Protein AF-A0A3B3D1X8-F1 (afdb_monomer)

InterPro domains:
  IPR000488 Death domain [PF00531] (11-91)
  IPR000488 Death domain [PS50017] (10-93)
  IPR000488 Death domain [SM00005] (1-93)
  IPR011029 Death-like domain superfamily [G3DSA:1.10.533.10] (8-107)
  IPR011029 Death-like domain superfamily [SSF47986] (11-119)
  IPR051165 Multifunctional Ankyrin Repeat Domain-Containing Protein [PTHR24123] (10-122)

Organism: Oryzias melastigma (NCBI:txid30732)

Structure (mmCIF, N/CA/C/O backbone):
data_AF-A0A3B3D1X8-F1
#
_entry.id   AF-A0A3B3D1X8-F1
#
loop_
_atom_site.group_PDB
_atom_site.id
_atom_site.type_symbol
_atom_site.label_atom_id
_atom_site.label_alt_id
_atom_site.label_comp_id
_atom_site.label_asym_id
_atom_site.label_entity_id
_atom_site.label_seq_id
_atom_site.pdbx_PDB_ins_code
_atom_site.Cartn_x
_atom_site.Cartn_y
_atom_site.Cartn_z
_atom_site.occupancy
_atom_site.B_iso_or_equiv
_atom_site.auth_seq_id
_atom_site.auth_comp_id
_atom_site.auth_asym_id
_atom_site.auth_atom_id
_atom_site.pdbx_PDB_model_num
ATOM 1 N N . VAL A 1 1 ? -2.109 31.438 8.569 1.00 47.44 1 VAL A N 1
ATOM 2 C CA . VAL A 1 1 ? -3.033 30.365 8.135 1.00 47.44 1 VAL A CA 1
ATOM 3 C C . VAL A 1 1 ? -2.601 29.071 8.801 1.00 47.44 1 VAL A C 1
ATOM 5 O O . VAL A 1 1 ? -1.456 28.690 8.591 1.00 47.44 1 VAL A O 1
ATOM 8 N N . PRO A 1 2 ? -3.420 28.449 9.666 1.00 55.16 2 PRO A N 1
ATOM 9 C CA . PRO A 1 2 ? -3.080 27.139 10.205 1.00 55.16 2 PRO A CA 1
ATOM 10 C C . PRO A 1 2 ? -3.019 26.149 9.038 1.00 55.16 2 PRO A C 1
ATOM 12 O O . PRO A 1 2 ? -3.963 26.051 8.255 1.00 55.16 2 PRO A O 1
ATOM 15 N N . PHE A 1 3 ? -1.884 25.469 8.885 1.00 60.34 3 PHE A N 1
ATOM 16 C CA . PHE A 1 3 ? -1.761 24.338 7.969 1.00 60.34 3 PHE A CA 1
ATOM 17 C C . PHE A 1 3 ? -2.864 23.326 8.328 1.00 60.34 3 PHE A C 1
ATOM 19 O O . PHE A 1 3 ? -3.071 23.095 9.526 1.00 60.34 3 PHE A O 1
ATOM 26 N N . PRO A 1 4 ? -3.624 22.758 7.374 1.00 72.56 4 PRO A N 1
ATOM 27 C CA . PRO A 1 4 ? -4.765 21.927 7.730 1.00 72.56 4 PRO A CA 1
ATOM 28 C C . PRO A 1 4 ? -4.268 20.665 8.442 1.00 72.56 4 PRO A C 1
ATOM 30 O O . PRO A 1 4 ? -3.742 19.754 7.809 1.00 72.56 4 PRO A O 1
ATOM 33 N N . LEU A 1 5 ? -4.451 20.589 9.764 1.00 68.94 5 LEU A N 1
ATOM 34 C CA . LEU A 1 5 ? -4.073 19.431 10.592 1.00 68.94 5 LEU A CA 1
ATOM 35 C C . LEU A 1 5 ? -4.658 18.108 10.061 1.00 68.94 5 LEU A C 1
ATOM 37 O O . LEU A 1 5 ? -4.130 17.033 10.331 1.00 68.94 5 LEU A O 1
ATOM 41 N N . ILE A 1 6 ? -5.743 18.192 9.287 1.00 69.31 6 ILE A N 1
ATOM 42 C CA . ILE A 1 6 ? -6.391 17.074 8.599 1.00 69.31 6 ILE A CA 1
ATOM 43 C C . ILE A 1 6 ? -5.465 16.449 7.543 1.00 69.31 6 ILE A C 1
ATOM 45 O O . ILE A 1 6 ? -5.359 15.225 7.497 1.00 69.31 6 ILE A O 1
ATOM 49 N N . LEU A 1 7 ? -4.758 17.263 6.751 1.00 71.25 7 LEU A N 1
ATOM 50 C CA . LEU A 1 7 ? -3.837 16.778 5.717 1.00 71.25 7 LEU A CA 1
ATOM 51 C C . LEU A 1 7 ? -2.620 16.093 6.343 1.00 71.25 7 LEU A C 1
ATOM 53 O O . LEU A 1 7 ? -2.275 14.985 5.947 1.00 71.25 7 LEU A O 1
ATOM 57 N N . LEU A 1 8 ? -2.054 16.679 7.403 1.00 73.62 8 LEU A N 1
ATOM 58 C CA . LEU A 1 8 ? -0.929 16.080 8.129 1.00 73.62 8 LEU A CA 1
ATOM 59 C C . LEU A 1 8 ? -1.298 14.707 8.720 1.00 73.62 8 LEU A C 1
ATOM 61 O O . LEU A 1 8 ? -0.535 13.750 8.611 1.00 73.62 8 LEU A O 1
ATOM 65 N N . LYS A 1 9 ? -2.497 14.580 9.305 1.00 79.56 9 LYS A N 1
ATOM 66 C CA . LYS A 1 9 ? -2.995 13.293 9.822 1.00 79.56 9 LYS A CA 1
ATOM 67 C C . LYS A 1 9 ? -3.196 12.263 8.709 1.00 79.56 9 LYS A C 1
ATOM 69 O O . LYS A 1 9 ? -3.005 11.071 8.937 1.00 79.56 9 LYS A O 1
ATOM 74 N N . GLN A 1 10 ? -3.599 12.694 7.519 1.00 82.00 10 GLN A N 1
ATOM 75 C CA . GLN A 1 10 ? -3.766 11.807 6.372 1.00 82.00 10 GLN A CA 1
ATOM 76 C C . GLN A 1 10 ? -2.418 11.317 5.831 1.00 82.00 10 GLN A C 1
ATOM 78 O O . GLN A 1 10 ? -2.258 10.115 5.622 1.00 82.00 10 GLN A O 1
ATOM 83 N N . GLU A 1 11 ? -1.444 12.214 5.678 1.00 83.56 11 GLU A N 1
ATOM 84 C CA . GLU A 1 11 ? -0.076 11.881 5.264 1.00 83.56 11 GLU A CA 1
ATOM 85 C C . GLU A 1 11 ? 0.576 10.885 6.232 1.00 83.56 11 GLU A C 1
ATOM 87 O O . GLU A 1 11 ? 1.136 9.878 5.801 1.00 83.56 11 GLU A O 1
ATOM 92 N N . GLN A 1 12 ? 0.416 11.094 7.544 1.00 87.56 12 GLN A N 1
ATOM 93 C CA . GLN A 1 12 ? 0.899 10.160 8.567 1.00 87.56 12 GLN A CA 1
ATOM 94 C C . GLN A 1 12 ? 0.292 8.759 8.415 1.00 87.56 12 GLN A C 1
ATOM 96 O O . GLN A 1 12 ? 1.008 7.761 8.484 1.00 87.56 12 GLN A O 1
ATOM 101 N N . ARG A 1 13 ? -1.022 8.663 8.176 1.00 88.94 13 ARG A N 1
ATOM 102 C CA . ARG A 1 13 ? -1.684 7.367 7.959 1.00 88.94 13 ARG A CA 1
ATOM 103 C C . ARG A 1 13 ? -1.163 6.674 6.704 1.00 88.94 13 ARG A C 1
ATOM 105 O O . ARG A 1 13 ? -0.945 5.468 6.733 1.00 88.94 13 ARG A O 1
ATOM 112 N N . PHE A 1 14 ? -0.957 7.412 5.616 1.00 92.25 14 PHE A N 1
ATOM 113 C CA . PHE A 1 14 ? -0.418 6.841 4.382 1.00 92.25 14 PHE A CA 1
ATOM 114 C C . PHE A 1 14 ? 1.007 6.334 4.557 1.00 92.25 14 PHE A C 1
ATOM 116 O O . PHE A 1 14 ? 1.301 5.241 4.083 1.00 92.25 14 PHE A O 1
ATOM 123 N N . ALA A 1 15 ? 1.846 7.058 5.298 1.00 92.56 15 ALA A N 1
ATOM 124 C CA . ALA A 1 15 ? 3.194 6.599 5.600 1.00 92.56 15 ALA A CA 1
ATOM 125 C C . ALA A 1 15 ? 3.181 5.259 6.353 1.00 92.56 15 ALA A C 1
ATOM 127 O O . ALA A 1 15 ? 3.816 4.304 5.915 1.00 92.56 15 ALA A O 1
ATOM 128 N N . ILE A 1 16 ? 2.362 5.143 7.407 1.00 93.88 16 ILE A N 1
ATOM 129 C CA . ILE A 1 16 ? 2.221 3.892 8.169 1.00 93.88 16 ILE A CA 1
ATOM 130 C C . ILE A 1 16 ? 1.752 2.745 7.264 1.00 93.88 16 ILE A C 1
ATOM 132 O O . ILE A 1 16 ? 2.298 1.645 7.344 1.00 93.88 16 ILE A O 1
ATOM 136 N N . ILE A 1 17 ? 0.758 2.982 6.399 1.00 95.25 17 ILE A N 1
ATOM 137 C CA . ILE A 1 17 ? 0.276 1.957 5.461 1.00 95.25 17 ILE A CA 1
ATOM 138 C C . ILE A 1 17 ? 1.411 1.528 4.534 1.00 95.25 17 ILE A C 1
ATOM 140 O O . ILE A 1 17 ? 1.653 0.331 4.414 1.00 95.25 17 ILE A O 1
ATOM 144 N N . ALA A 1 18 ? 2.118 2.469 3.905 1.00 96.06 18 ALA A N 1
ATOM 145 C CA . ALA A 1 18 ? 3.191 2.158 2.967 1.00 96.06 18 ALA A CA 1
ATOM 146 C C . ALA A 1 18 ? 4.327 1.349 3.609 1.00 96.06 18 ALA A C 1
ATOM 148 O O . ALA A 1 18 ? 4.813 0.397 2.998 1.00 96.06 18 ALA A O 1
ATOM 149 N N . ASP A 1 19 ? 4.684 1.663 4.854 1.00 96.75 19 ASP A N 1
ATOM 150 C CA . ASP A 1 19 ? 5.726 0.958 5.605 1.00 96.75 19 ASP A CA 1
ATOM 151 C C . ASP A 1 19 ? 5.369 -0.513 5.879 1.00 96.75 19 ASP A C 1
ATOM 153 O O . ASP A 1 19 ? 6.253 -1.362 5.977 1.00 96.75 19 ASP A O 1
ATOM 157 N N . HIS A 1 20 ? 4.073 -0.834 5.962 1.00 97.31 20 HIS A N 1
ATOM 158 C CA . HIS A 1 20 ? 3.586 -2.182 6.272 1.00 97.31 20 HIS A CA 1
ATOM 159 C C . HIS A 1 20 ? 3.021 -2.919 5.051 1.00 97.31 20 HIS A C 1
ATOM 161 O O . HIS A 1 20 ? 2.747 -4.119 5.123 1.00 97.31 20 HIS A O 1
ATOM 167 N N . LEU A 1 21 ? 2.830 -2.242 3.916 1.00 97.56 21 LEU A N 1
ATOM 168 C CA . LEU A 1 21 ? 2.136 -2.811 2.763 1.00 97.56 21 LEU A CA 1
ATOM 169 C C . LEU A 1 21 ? 2.953 -3.908 2.071 1.00 97.56 21 LEU A C 1
ATOM 171 O O . LEU A 1 21 ? 2.402 -4.967 1.763 1.00 97.56 21 LEU A O 1
ATOM 175 N N . GLY A 1 22 ? 4.261 -3.708 1.886 1.00 96.44 22 GLY A N 1
ATOM 176 C CA . GLY A 1 22 ? 5.153 -4.721 1.313 1.00 96.44 22 GLY A CA 1
ATOM 177 C C . GLY A 1 22 ? 4.632 -5.272 -0.020 1.00 96.44 22 GLY A C 1
ATOM 178 O O . GLY A 1 22 ? 4.078 -4.533 -0.827 1.00 96.44 22 GLY A O 1
ATOM 179 N N . PHE A 1 23 ? 4.755 -6.582 -0.257 1.00 96.62 23 PHE A N 1
ATOM 180 C CA . PHE A 1 23 ? 4.344 -7.225 -1.520 1.00 96.62 23 PHE A CA 1
ATOM 181 C C . PHE A 1 23 ? 2.868 -7.010 -1.909 1.00 96.62 23 PHE A C 1
ATOM 183 O O . PHE A 1 23 ? 2.532 -7.091 -3.093 1.00 96.62 23 PHE A O 1
ATOM 190 N N . SER A 1 24 ? 1.995 -6.684 -0.948 1.00 98.31 24 SER A N 1
ATOM 191 C CA . SER A 1 24 ? 0.575 -6.408 -1.199 1.00 98.31 24 SER A CA 1
ATOM 192 C C . SER A 1 24 ? 0.330 -5.120 -1.993 1.00 98.31 24 SER A C 1
ATOM 194 O O . SER A 1 24 ? -0.797 -4.885 -2.425 1.00 98.31 24 SER A O 1
ATOM 196 N N . TRP A 1 25 ? 1.348 -4.280 -2.226 1.00 98.56 25 TRP A N 1
ATOM 197 C CA . TRP A 1 25 ? 1.170 -2.9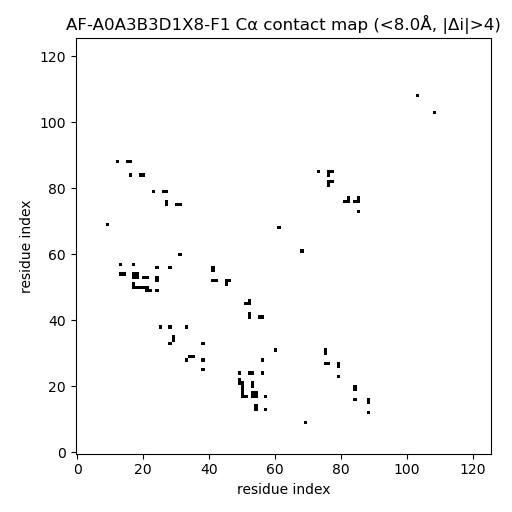97 -2.912 1.00 98.56 25 TRP A CA 1
ATOM 198 C C . TRP A 1 25 ? 0.613 -3.141 -4.332 1.00 98.56 25 TRP A C 1
ATOM 200 O O . TRP A 1 25 ? -0.214 -2.335 -4.748 1.00 98.56 25 TRP A O 1
ATOM 210 N N . THR A 1 26 ? 1.002 -4.187 -5.068 1.00 98.50 26 THR A N 1
ATOM 211 C CA . THR A 1 26 ? 0.489 -4.409 -6.433 1.00 98.50 26 THR A CA 1
ATOM 212 C C . THR A 1 26 ? -0.978 -4.824 -6.439 1.00 98.50 26 THR A C 1
ATOM 214 O O . THR A 1 26 ? -1.733 -4.422 -7.321 1.00 98.50 26 THR A O 1
ATOM 217 N N . GLU A 1 27 ? -1.399 -5.612 -5.450 1.00 98.50 27 GLU A N 1
ATOM 218 C CA . GLU A 1 27 ? -2.791 -6.028 -5.292 1.00 98.50 27 GLU A CA 1
ATOM 219 C C . GLU A 1 27 ? -3.666 -4.836 -4.898 1.00 98.50 27 GLU A C 1
ATOM 221 O O . GLU A 1 27 ? -4.707 -4.605 -5.514 1.00 98.50 27 GLU A O 1
ATOM 226 N N . LEU A 1 28 ? -3.181 -4.011 -3.962 1.00 98.19 28 LEU A N 1
ATOM 227 C CA . LEU A 1 28 ? -3.839 -2.761 -3.604 1.00 98.19 28 LEU A CA 1
ATOM 228 C C . LEU A 1 28 ? -3.954 -1.825 -4.814 1.00 98.19 28 LEU A C 1
ATOM 230 O O . LEU A 1 28 ? -5.026 -1.286 -5.064 1.00 98.19 28 LEU A O 1
ATOM 234 N N . ALA A 1 29 ? -2.885 -1.660 -5.598 1.00 98.06 29 ALA A N 1
ATOM 235 C CA . ALA A 1 29 ? -2.884 -0.799 -6.780 1.00 98.06 29 ALA A CA 1
ATOM 236 C C . ALA A 1 29 ? -3.970 -1.195 -7.792 1.00 98.06 29 ALA A C 1
ATOM 238 O O . ALA A 1 29 ? -4.696 -0.330 -8.286 1.00 98.06 29 ALA A O 1
ATOM 239 N N . ARG A 1 30 ? -4.127 -2.498 -8.058 1.00 98.25 30 ARG A N 1
ATOM 240 C CA . ARG A 1 30 ? -5.191 -3.012 -8.936 1.00 98.25 30 ARG A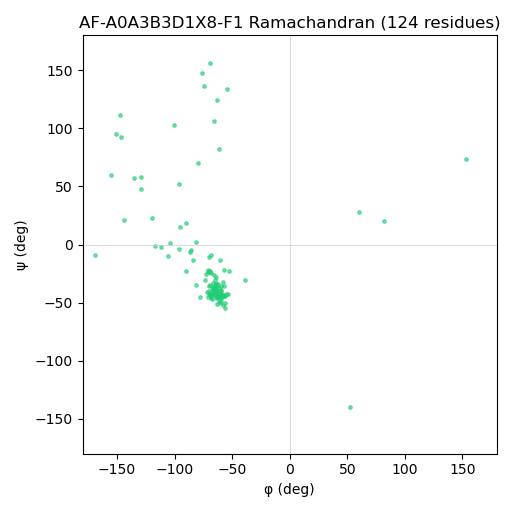 CA 1
ATOM 241 C C . ARG A 1 30 ? -6.575 -2.704 -8.386 1.00 98.25 30 ARG A C 1
ATOM 243 O O . ARG A 1 30 ? -7.434 -2.238 -9.129 1.00 98.25 30 ARG A O 1
ATOM 250 N N . ASP A 1 31 ? -6.792 -2.920 -7.090 1.00 96.75 31 ASP A N 1
ATOM 251 C CA . ASP A 1 31 ? -8.093 -2.654 -6.472 1.00 96.75 31 ASP A CA 1
ATOM 252 C C . ASP A 1 31 ? -8.410 -1.146 -6.379 1.00 96.75 31 ASP A C 1
ATOM 254 O O . ASP A 1 31 ? -9.580 -0.754 -6.373 1.00 96.75 31 ASP A O 1
ATOM 258 N N . LEU A 1 32 ? -7.381 -0.291 -6.385 1.00 95.12 32 LEU A N 1
ATOM 259 C CA . LEU A 1 32 ? -7.473 1.166 -6.542 1.00 95.12 32 LEU A CA 1
ATOM 260 C C . LEU A 1 32 ? -7.603 1.624 -8.011 1.00 95.12 32 LEU A C 1
ATOM 262 O O . LEU A 1 32 ? -7.655 2.824 -8.273 1.00 95.12 32 LEU A O 1
ATOM 266 N N . GLY A 1 33 ? -7.663 0.700 -8.976 1.00 95.56 33 GLY A N 1
ATOM 267 C CA . GLY A 1 33 ? -7.896 1.007 -10.390 1.00 95.56 33 GLY A CA 1
ATOM 268 C C . GLY A 1 33 ? -6.657 1.453 -11.172 1.00 95.56 33 GLY A C 1
ATOM 269 O O . GLY A 1 33 ? -6.788 2.080 -12.222 1.00 95.56 33 GLY A O 1
ATOM 270 N N . PHE A 1 34 ? -5.445 1.161 -10.694 1.00 97.31 34 PHE A N 1
ATOM 271 C CA . PHE A 1 34 ? -4.232 1.378 -11.483 1.00 97.31 34 PHE A CA 1
ATOM 272 C C . PHE A 1 34 ? -4.101 0.307 -12.574 1.00 97.31 34 PHE A C 1
ATOM 274 O O . PHE A 1 34 ? -4.294 -0.882 -12.325 1.00 97.31 34 PHE A O 1
ATOM 281 N N . SER A 1 35 ? -3.733 0.732 -13.785 1.00 98.25 35 SER A N 1
ATOM 282 C CA . SER A 1 35 ? -3.361 -0.170 -14.880 1.00 98.25 35 SER A CA 1
ATOM 283 C C . SER A 1 35 ? -2.023 -0.869 -14.606 1.00 98.25 35 SER A C 1
ATOM 285 O O . SER A 1 35 ? -1.171 -0.336 -13.892 1.00 98.25 35 SER A O 1
ATOM 287 N N . GLU A 1 36 ? -1.794 -2.027 -15.235 1.00 98.50 36 GLU A N 1
ATOM 288 C CA . GLU A 1 36 ? -0.505 -2.738 -15.152 1.00 98.50 36 GLU A CA 1
ATOM 289 C C . GLU A 1 36 ? 0.669 -1.880 -15.641 1.00 98.50 36 GLU A C 1
ATOM 291 O O . GLU A 1 36 ? 1.767 -1.977 -15.104 1.00 98.50 36 GLU A O 1
ATOM 296 N N . GLU A 1 37 ? 0.443 -0.997 -16.617 1.00 98.56 37 GLU A N 1
ATOM 297 C CA . GLU A 1 37 ? 1.454 -0.040 -17.077 1.00 98.56 37 GLU A CA 1
ATOM 298 C C . GLU A 1 37 ? 1.891 0.906 -15.950 1.00 98.56 37 GLU A C 1
ATOM 300 O O . GLU A 1 37 ? 3.084 1.019 -15.675 1.00 98.56 37 GLU A O 1
ATOM 305 N N . ASN A 1 38 ? 0.938 1.503 -15.226 1.00 98.31 38 ASN A N 1
ATOM 306 C CA . ASN A 1 38 ? 1.246 2.376 -14.092 1.00 98.31 38 ASN A CA 1
ATOM 307 C C . ASN A 1 38 ? 1.924 1.610 -12.945 1.00 98.31 38 ASN A C 1
ATOM 309 O O . ASN A 1 38 ? 2.842 2.126 -12.309 1.00 98.31 38 ASN A O 1
ATOM 313 N N . ILE A 1 39 ? 1.499 0.369 -12.687 1.00 98.62 39 ILE A N 1
ATOM 314 C CA . ILE A 1 39 ? 2.135 -0.507 -11.691 1.00 98.62 39 ILE A CA 1
ATOM 315 C C . ILE A 1 39 ? 3.589 -0.789 -12.093 1.00 98.62 39 ILE A C 1
ATOM 317 O O . ILE A 1 39 ? 4.493 -0.695 -11.263 1.00 98.62 39 ILE A O 1
ATOM 321 N N . ASN A 1 40 ? 3.841 -1.096 -13.364 1.00 98.56 40 ASN A N 1
ATOM 322 C CA . ASN A 1 40 ? 5.189 -1.349 -13.863 1.00 98.56 40 ASN A CA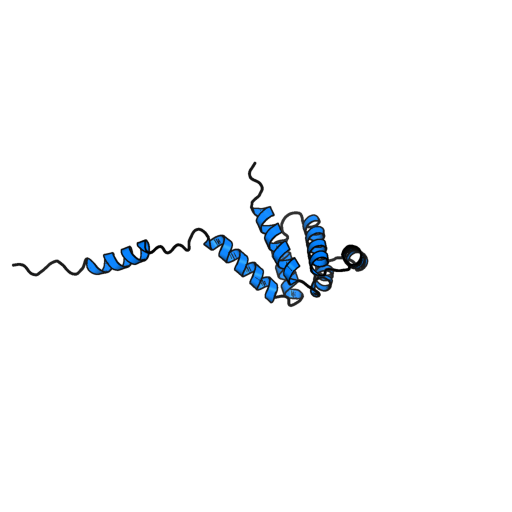 1
ATOM 323 C C . ASN A 1 40 ? 6.064 -0.092 -13.820 1.00 98.56 40 ASN A C 1
ATOM 325 O O . ASN A 1 40 ? 7.227 -0.197 -13.444 1.00 98.56 40 ASN A O 1
ATOM 329 N N . MET A 1 41 ? 5.516 1.088 -14.123 1.00 98.62 41 MET A N 1
ATOM 330 C CA . MET A 1 41 ? 6.230 2.357 -13.952 1.00 98.62 41 MET A CA 1
ATOM 331 C C . MET A 1 41 ? 6.679 2.560 -12.503 1.00 98.62 41 MET A C 1
ATOM 333 O O . MET A 1 41 ? 7.868 2.733 -12.262 1.00 98.62 41 MET A O 1
ATOM 337 N N . ILE A 1 42 ? 5.769 2.434 -11.527 1.00 98.56 42 ILE A N 1
ATOM 338 C CA . ILE A 1 42 ? 6.108 2.574 -10.099 1.00 98.56 42 ILE A CA 1
ATOM 339 C C . ILE A 1 42 ? 7.229 1.607 -9.696 1.00 98.56 42 ILE A C 1
ATOM 341 O O . ILE A 1 42 ? 8.148 1.989 -8.969 1.00 98.56 42 ILE A O 1
ATOM 345 N N . ARG A 1 43 ? 7.167 0.360 -10.177 1.00 98.56 43 ARG A N 1
ATOM 346 C CA . ARG A 1 43 ? 8.191 -0.657 -9.913 1.00 98.56 43 ARG A CA 1
ATOM 347 C C . ARG A 1 43 ? 9.545 -0.278 -10.505 1.00 98.56 43 ARG A C 1
ATOM 349 O O . ARG A 1 43 ? 10.554 -0.419 -9.824 1.00 98.56 43 ARG A O 1
ATOM 356 N N . ASN A 1 44 ? 9.559 0.178 -11.753 1.00 98.38 44 ASN A N 1
ATOM 357 C CA . ASN A 1 44 ? 10.783 0.532 -12.465 1.00 98.38 44 ASN A CA 1
ATOM 358 C C . ASN A 1 44 ? 11.437 1.793 -11.890 1.00 98.38 44 ASN A C 1
ATOM 360 O O . ASN A 1 44 ? 12.661 1.858 -11.832 1.00 98.38 44 ASN A O 1
ATOM 364 N N . ASP A 1 45 ? 10.632 2.748 -11.423 1.00 98.38 45 ASP A N 1
ATOM 365 C CA . ASP A 1 45 ? 11.111 3.978 -10.788 1.00 98.38 45 ASP A CA 1
ATOM 366 C C . ASP A 1 4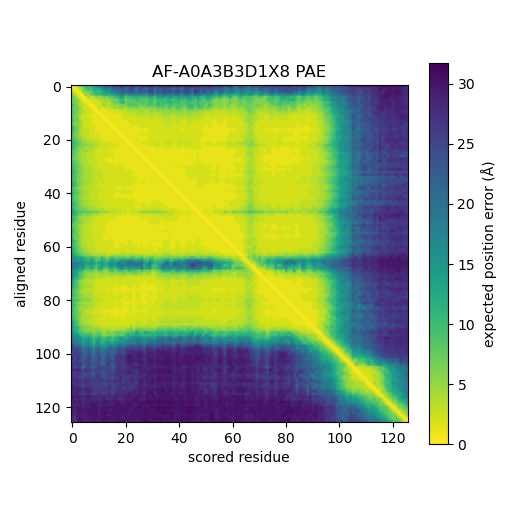5 ? 11.674 3.722 -9.380 1.00 98.38 45 ASP A C 1
ATOM 368 O O . ASP A 1 45 ? 12.536 4.460 -8.909 1.00 98.38 45 ASP A O 1
ATOM 372 N N . ASN A 1 46 ? 11.219 2.656 -8.709 1.00 97.94 46 ASN A N 1
ATOM 373 C CA . ASN A 1 46 ? 11.599 2.320 -7.333 1.00 97.94 46 ASN A CA 1
ATOM 374 C C . ASN A 1 46 ? 12.053 0.849 -7.216 1.00 97.94 46 ASN A C 1
ATOM 376 O O . ASN A 1 46 ? 11.465 0.076 -6.457 1.00 97.94 46 ASN A O 1
ATOM 380 N N . PRO A 1 47 ? 13.085 0.402 -7.954 1.00 97.50 47 PRO A N 1
ATOM 381 C CA . PRO A 1 47 ? 13.340 -1.026 -8.176 1.00 97.50 47 PRO A CA 1
ATOM 382 C C . PRO A 1 47 ? 13.813 -1.786 -6.929 1.00 97.50 47 PRO A C 1
ATOM 384 O O . PRO A 1 47 ? 13.635 -2.999 -6.846 1.00 97.50 47 PRO A O 1
ATOM 387 N N . ASN A 1 48 ? 14.391 -1.087 -5.949 1.00 96.88 48 ASN A N 1
ATOM 388 C CA . ASN A 1 48 ? 15.087 -1.702 -4.814 1.00 96.88 48 ASN A CA 1
ATOM 389 C C . ASN A 1 48 ? 14.295 -1.672 -3.498 1.00 96.88 48 ASN A C 1
ATOM 391 O O . ASN A 1 48 ? 14.808 -2.121 -2.476 1.00 96.88 48 ASN A O 1
ATOM 395 N N . SER A 1 49 ? 13.073 -1.130 -3.494 1.00 97.88 49 SER A N 1
ATOM 396 C CA . SER A 1 49 ? 12.336 -0.873 -2.254 1.00 97.88 49 SER A CA 1
ATOM 397 C C . SER A 1 49 ? 10.830 -1.028 -2.447 1.00 97.88 49 SER A C 1
ATOM 399 O O . SER A 1 49 ? 10.175 -0.227 -3.110 1.00 97.88 49 SER A O 1
ATOM 401 N N . LEU A 1 50 ? 10.260 -2.066 -1.828 1.00 98.12 50 LEU A N 1
ATOM 402 C CA . LEU A 1 50 ? 8.805 -2.253 -1.767 1.00 98.12 50 LEU A CA 1
ATOM 403 C C . LEU A 1 50 ? 8.128 -1.139 -0.967 1.00 98.12 50 LEU A C 1
ATOM 405 O O . LEU A 1 50 ? 6.983 -0.789 -1.247 1.00 98.12 50 LEU A O 1
ATOM 409 N N . GLN A 1 51 ? 8.837 -0.592 0.020 1.00 97.88 51 GLN A N 1
ATOM 410 C CA . GLN A 1 51 ? 8.377 0.550 0.792 1.00 97.88 51 GLN A CA 1
ATOM 411 C C . GLN A 1 51 ? 8.232 1.760 -0.134 1.00 97.88 51 GLN A C 1
ATOM 413 O O . GLN A 1 51 ? 7.139 2.310 -0.230 1.00 97.88 51 GLN A O 1
ATOM 418 N N . ASP A 1 52 ? 9.260 2.097 -0.917 1.00 98.12 52 ASP A N 1
ATOM 419 C CA . ASP A 1 52 ? 9.201 3.239 -1.840 1.00 98.12 52 ASP A CA 1
ATOM 420 C C . ASP A 1 52 ? 8.148 3.033 -2.938 1.00 98.12 52 ASP A C 1
ATOM 422 O O . ASP A 1 52 ? 7.416 3.963 -3.269 1.00 98.12 52 ASP A O 1
ATOM 426 N N . GLN A 1 53 ? 7.978 1.801 -3.437 1.00 98.75 53 GLN A N 1
ATOM 427 C CA . GLN A 1 53 ? 6.876 1.453 -4.348 1.00 98.75 53 GLN A CA 1
ATOM 428 C C . GLN A 1 53 ? 5.502 1.702 -3.703 1.00 98.75 53 GLN A C 1
ATOM 430 O O . GLN A 1 53 ? 4.605 2.264 -4.336 1.00 98.75 53 GLN A O 1
ATOM 435 N N . SER A 1 54 ? 5.338 1.326 -2.433 1.00 98.44 54 SER A N 1
ATOM 436 C CA . SER A 1 54 ? 4.097 1.530 -1.676 1.00 98.44 54 SER A CA 1
ATOM 437 C C . SER A 1 54 ? 3.828 3.015 -1.413 1.00 98.44 54 SER A C 1
ATOM 439 O O . SER A 1 54 ? 2.702 3.479 -1.599 1.00 98.44 54 SER A O 1
ATOM 441 N N . HIS A 1 55 ? 4.857 3.787 -1.052 1.00 97.50 55 HIS A N 1
ATOM 442 C CA . HIS A 1 55 ? 4.768 5.241 -0.876 1.00 97.50 55 HIS A CA 1
ATOM 443 C C . HIS A 1 55 ? 4.423 5.941 -2.192 1.00 97.50 55 HIS A C 1
ATOM 445 O O . HIS A 1 55 ? 3.529 6.786 -2.230 1.00 97.50 55 HIS A O 1
ATOM 451 N N . ALA A 1 56 ? 5.075 5.566 -3.295 1.00 97.75 56 ALA A N 1
ATOM 452 C CA . ALA A 1 56 ? 4.791 6.108 -4.619 1.00 97.75 56 ALA A CA 1
ATOM 453 C C . ALA A 1 56 ? 3.343 5.830 -5.049 1.00 97.75 56 ALA A C 1
ATOM 455 O O . ALA A 1 56 ? 2.664 6.746 -5.519 1.00 97.75 56 ALA A O 1
ATOM 456 N N . LEU A 1 57 ? 2.844 4.608 -4.828 1.00 97.75 57 LEU A N 1
ATOM 457 C CA . LEU A 1 57 ? 1.446 4.253 -5.073 1.00 97.75 57 LEU A CA 1
ATOM 458 C C . LEU A 1 57 ? 0.489 5.162 -4.294 1.00 97.75 57 LEU A C 1
ATOM 460 O O . LEU A 1 57 ? -0.399 5.772 -4.893 1.00 97.75 57 LEU A O 1
ATOM 464 N N . LEU A 1 58 ? 0.663 5.263 -2.972 1.00 95.25 58 LEU A N 1
ATOM 465 C CA . LEU A 1 58 ? -0.247 6.035 -2.125 1.00 95.25 58 LEU A CA 1
ATOM 466 C C . LEU A 1 58 ? -0.184 7.531 -2.435 1.00 95.25 58 LEU A C 1
ATOM 468 O O . LEU A 1 58 ? -1.228 8.173 -2.471 1.00 95.25 58 LEU A O 1
ATOM 472 N N . ASN A 1 59 ? 0.992 8.075 -2.753 1.00 93.00 59 ASN A N 1
ATOM 473 C CA . ASN A 1 59 ? 1.141 9.466 -3.181 1.00 93.00 59 ASN A CA 1
ATOM 474 C C . ASN A 1 59 ? 0.443 9.744 -4.516 1.00 93.00 59 ASN A C 1
ATOM 476 O O . ASN A 1 59 ? -0.213 10.774 -4.673 1.00 93.00 59 ASN A O 1
ATOM 480 N N . GLN A 1 60 ? 0.577 8.845 -5.495 1.00 94.06 60 GLN A N 1
ATOM 481 C CA . GLN A 1 60 ? -0.122 8.988 -6.773 1.00 94.06 60 GLN A CA 1
ATOM 482 C C . GLN A 1 60 ? -1.634 8.869 -6.598 1.00 94.06 60 GLN A C 1
ATOM 484 O O . GLN A 1 60 ? -2.380 9.617 -7.223 1.00 94.06 60 GLN A O 1
ATOM 489 N N . TRP A 1 61 ? -2.087 7.956 -5.743 1.00 93.38 61 TRP A N 1
ATOM 490 C CA . TRP A 1 61 ? 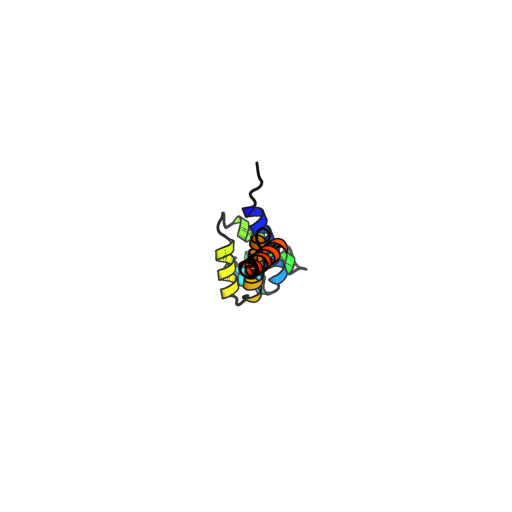-3.503 7.782 -5.461 1.00 93.38 61 TRP A CA 1
ATOM 491 C C . TRP A 1 61 ? -4.096 8.969 -4.685 1.00 93.38 61 TRP A C 1
ATOM 493 O O . TRP A 1 61 ? -5.146 9.478 -5.064 1.00 93.38 61 TRP A O 1
ATOM 503 N N . ALA A 1 62 ? -3.385 9.493 -3.684 1.00 88.56 62 ALA A N 1
ATOM 504 C CA . ALA A 1 62 ? -3.781 10.675 -2.916 1.00 88.56 62 ALA A CA 1
ATOM 505 C C . ALA A 1 62 ? -4.003 11.912 -3.793 1.00 88.56 62 ALA A C 1
ATOM 507 O O . ALA A 1 62 ? -4.899 12.702 -3.534 1.00 88.56 62 ALA A O 1
ATOM 508 N N . LYS A 1 63 ? -3.198 12.071 -4.851 1.00 88.06 63 LYS A N 1
ATOM 509 C CA . LYS A 1 63 ? -3.354 13.161 -5.825 1.00 88.06 63 LYS A CA 1
ATOM 510 C C . LYS A 1 63 ? -4.584 13.001 -6.722 1.00 88.06 63 LYS A C 1
ATOM 512 O O . LYS A 1 63 ? -5.032 13.995 -7.279 1.00 88.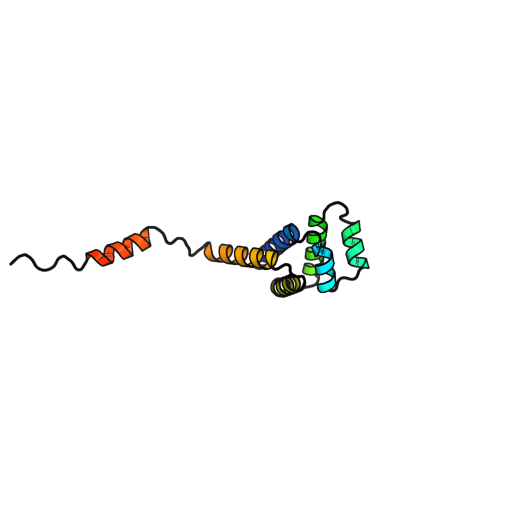06 63 LYS A O 1
ATOM 517 N N . ARG A 1 64 ? -5.092 11.774 -6.904 1.00 87.94 64 ARG A N 1
ATOM 518 C CA . ARG A 1 64 ? -6.308 11.492 -7.691 1.00 87.94 64 ARG A CA 1
ATOM 519 C C . ARG A 1 64 ? -7.581 11.738 -6.879 1.00 87.94 64 ARG A C 1
ATOM 521 O O . ARG A 1 64 ? -8.575 12.173 -7.444 1.00 87.94 64 ARG A O 1
ATOM 528 N N . GLU A 1 65 ? -7.549 11.461 -5.577 1.00 80.31 65 GLU A N 1
ATOM 529 C CA . GLU A 1 65 ? -8.711 11.558 -4.688 1.00 80.31 65 GLU A CA 1
ATOM 530 C C . GLU A 1 65 ? -8.681 12.865 -3.881 1.00 80.31 65 GLU A C 1
ATOM 532 O O . GLU A 1 65 ? -7.962 12.985 -2.891 1.00 80.31 65 GLU A O 1
ATOM 537 N N . GLU A 1 66 ? -9.484 13.854 -4.274 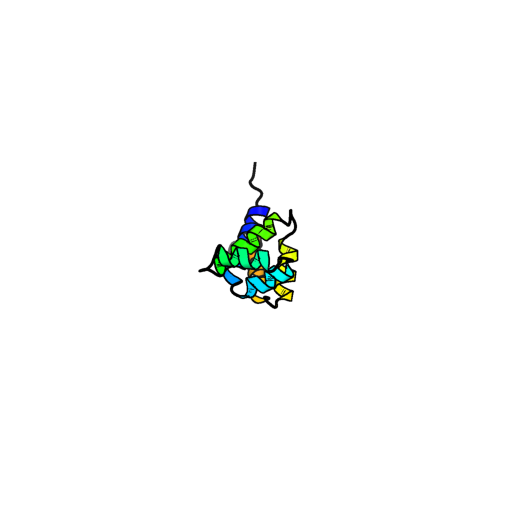1.00 61.31 66 GLU A N 1
ATOM 538 C CA . GLU A 1 66 ? -9.340 15.239 -3.801 1.00 61.31 66 GLU A CA 1
ATOM 539 C C . GLU A 1 66 ? -9.703 15.499 -2.323 1.00 61.31 66 GLU A C 1
ATOM 541 O O . GLU A 1 66 ? -9.381 16.587 -1.844 1.00 61.31 66 GLU A O 1
ATOM 546 N N . GLN A 1 67 ? -10.332 14.570 -1.571 1.00 59.66 67 GLN A N 1
ATOM 547 C CA . GLN A 1 67 ? -10.632 14.820 -0.137 1.00 59.66 67 GLN A CA 1
ATOM 548 C C . GLN A 1 67 ? -11.128 13.655 0.755 1.00 59.66 67 GLN A C 1
ATOM 550 O O . GLN A 1 67 ? -11.182 13.828 1.973 1.00 59.66 67 GLN A O 1
ATOM 555 N N . HIS A 1 68 ? -11.459 12.463 0.236 1.00 60.53 68 HIS A N 1
ATOM 556 C CA . HIS A 1 68 ? -12.073 11.384 1.049 1.00 60.53 68 HIS A CA 1
ATOM 557 C C . HIS A 1 68 ? -11.383 10.022 0.920 1.00 60.53 68 HIS A C 1
ATOM 559 O O . HIS A 1 68 ? -12.008 8.977 0.754 1.00 60.53 68 HIS A O 1
ATOM 565 N N . ALA A 1 69 ? -10.062 10.028 1.037 1.00 69.75 69 ALA A N 1
ATOM 566 C CA . ALA A 1 69 ? -9.255 8.862 0.724 1.00 69.75 69 ALA A CA 1
ATOM 567 C C . ALA A 1 69 ? -9.271 7.792 1.845 1.00 69.75 69 ALA A C 1
ATOM 569 O O . ALA A 1 69 ? -9.464 6.610 1.582 1.00 69.75 69 ALA A O 1
ATOM 570 N N . THR A 1 70 ? -9.123 8.148 3.128 1.00 73.94 70 THR A N 1
ATOM 571 C CA . THR A 1 70 ? -8.813 7.131 4.160 1.00 73.94 70 THR A CA 1
ATOM 572 C C . THR A 1 70 ? -9.873 6.029 4.316 1.00 73.94 70 THR A C 1
ATOM 574 O O . THR A 1 70 ? -9.501 4.864 4.415 1.00 73.94 70 THR A O 1
ATOM 577 N N . GLY A 1 71 ? -11.171 6.358 4.306 1.00 81.25 71 GLY A N 1
ATOM 578 C CA . GLY A 1 71 ? -12.233 5.348 4.442 1.00 81.25 71 GLY A CA 1
ATOM 579 C C . GLY A 1 71 ? -12.255 4.363 3.271 1.00 81.25 71 GLY A C 1
ATOM 580 O O . GLY A 1 71 ? -12.334 3.152 3.469 1.00 81.25 71 GLY A O 1
ATOM 581 N N . THR A 1 72 ? -12.082 4.876 2.051 1.00 87.62 72 THR A N 1
ATOM 582 C CA . THR A 1 72 ? -11.927 4.050 0.851 1.00 87.62 72 THR A CA 1
ATOM 583 C C . THR A 1 72 ? -10.704 3.148 0.974 1.00 87.62 72 THR A C 1
ATOM 585 O O . THR A 1 72 ? -10.814 1.953 0.730 1.00 87.62 72 THR A O 1
ATOM 588 N N . LEU A 1 73 ? -9.561 3.675 1.420 1.00 90.69 73 LEU A N 1
ATOM 589 C CA . LEU A 1 73 ? -8.327 2.895 1.537 1.00 90.69 73 LEU A CA 1
ATOM 590 C C . LEU A 1 73 ? -8.448 1.732 2.531 1.00 90.69 73 LEU A C 1
ATOM 592 O O . LEU A 1 73 ? -8.001 0.632 2.222 1.00 90.69 73 LEU A O 1
ATOM 596 N N . LEU A 1 74 ? -9.081 1.945 3.690 1.00 92.62 74 LEU A N 1
ATOM 597 C CA . LEU A 1 74 ? -9.291 0.878 4.676 1.00 92.62 74 LEU A CA 1
ATOM 598 C C . LEU A 1 74 ? -10.179 -0.240 4.116 1.00 92.62 74 LEU A C 1
ATOM 600 O O . LEU A 1 74 ? -9.815 -1.408 4.215 1.00 92.62 74 LEU A O 1
ATOM 604 N N . ASN A 1 75 ? -11.272 0.107 3.427 1.00 93.88 75 ASN A N 1
ATOM 605 C CA . ASN A 1 75 ? -12.135 -0.885 2.774 1.00 93.88 75 ASN A CA 1
ATOM 606 C C . ASN A 1 75 ? -11.372 -1.715 1.727 1.00 93.88 75 ASN A C 1
ATOM 608 O O . ASN A 1 75 ? -11.564 -2.927 1.618 1.00 93.88 75 ASN A O 1
ATOM 612 N N . LYS A 1 76 ? -10.492 -1.063 0.959 1.00 95.69 76 LYS A N 1
ATOM 613 C CA . LYS A 1 76 ? -9.643 -1.707 -0.053 1.00 95.69 76 LYS A CA 1
ATOM 614 C C . LYS A 1 76 ? -8.622 -2.649 0.593 1.00 95.69 76 LYS A C 1
ATOM 616 O O . LYS A 1 76 ? -8.469 -3.779 0.141 1.00 95.69 76 LYS A O 1
ATOM 621 N N . LEU A 1 77 ? -7.998 -2.237 1.701 1.00 97.06 77 LEU A N 1
ATOM 622 C CA . LEU A 1 77 ? -7.089 -3.078 2.490 1.00 97.06 77 LEU A CA 1
ATOM 623 C C . LEU A 1 77 ? -7.787 -4.319 3.062 1.00 97.06 77 LEU A C 1
ATOM 625 O O . LEU A 1 77 ? -7.247 -5.419 2.957 1.00 97.06 77 LEU A O 1
ATOM 629 N N . THR A 1 78 ? -9.000 -4.178 3.606 1.00 96.88 78 THR A N 1
ATOM 630 C CA . THR A 1 78 ? -9.798 -5.324 4.069 1.00 96.88 78 THR A CA 1
ATOM 631 C C . THR A 1 78 ? -10.081 -6.300 2.928 1.00 96.88 78 THR A C 1
ATOM 633 O O . THR A 1 78 ? -9.942 -7.507 3.111 1.00 96.88 78 THR A O 1
ATOM 636 N N . LYS A 1 79 ? -10.423 -5.797 1.734 1.00 97.50 79 LYS A N 1
ATOM 637 C CA . LYS A 1 79 ? -10.719 -6.636 0.563 1.00 97.50 79 LYS A CA 1
ATOM 638 C C . LYS A 1 79 ? -9.521 -7.477 0.108 1.00 97.50 79 LYS A C 1
ATOM 640 O O . LYS A 1 79 ? -9.719 -8.611 -0.318 1.00 97.50 79 LYS A O 1
ATOM 645 N N . ILE A 1 80 ? -8.301 -6.956 0.238 1.00 97.75 80 ILE A N 1
ATOM 646 C CA . ILE A 1 80 ? -7.058 -7.694 -0.052 1.00 97.75 80 ILE A CA 1
ATOM 647 C C . ILE A 1 80 ? -6.507 -8.441 1.179 1.00 97.75 80 ILE A C 1
ATOM 649 O O . ILE A 1 80 ? -5.333 -8.795 1.234 1.00 97.75 80 ILE A O 1
ATOM 653 N N . ASN A 1 81 ? -7.348 -8.671 2.195 1.00 97.38 81 ASN A N 1
ATOM 654 C CA . ASN A 1 81 ? -7.025 -9.396 3.427 1.00 97.38 81 ASN A CA 1
ATOM 655 C C . ASN A 1 81 ? -5.881 -8.789 4.266 1.00 97.38 81 ASN A C 1
ATOM 657 O O . ASN A 1 81 ? -5.217 -9.501 5.017 1.00 97.38 81 ASN A O 1
ATOM 661 N N . ARG A 1 82 ? -5.665 -7.469 4.198 1.00 97.88 82 ARG A N 1
ATOM 662 C CA . ARG A 1 82 ? -4.674 -6.739 5.013 1.00 97.88 82 ARG A CA 1
ATOM 663 C C . ARG A 1 82 ? -5.282 -6.109 6.262 1.00 97.88 82 ARG A C 1
ATOM 665 O O . ARG A 1 82 ? -5.124 -4.918 6.532 1.00 97.88 82 ARG A O 1
ATOM 672 N N . MET A 1 83 ? -5.996 -6.931 7.033 1.00 97.06 83 MET A N 1
ATOM 673 C CA . MET A 1 83 ? -6.644 -6.508 8.281 1.00 97.06 83 MET A CA 1
ATOM 674 C C . MET A 1 83 ? -5.630 -6.109 9.367 1.00 97.06 83 MET A C 1
ATOM 676 O O . MET A 1 83 ? -5.924 -5.271 10.216 1.00 9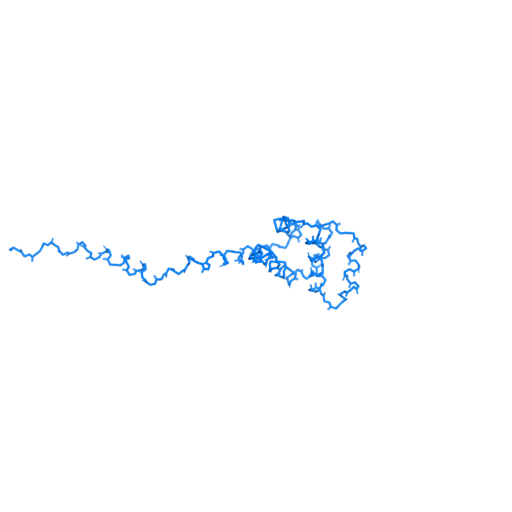7.06 83 MET A O 1
ATOM 680 N N . ASP A 1 84 ? -4.416 -6.657 9.305 1.00 97.00 84 ASP A N 1
ATOM 681 C CA . ASP A 1 84 ? -3.285 -6.272 10.150 1.00 97.00 84 ASP A CA 1
ATOM 682 C C . ASP A 1 84 ? -2.974 -4.769 10.039 1.00 97.00 84 ASP A C 1
ATOM 684 O O . ASP A 1 84 ? -2.822 -4.090 11.056 1.00 97.00 84 ASP A O 1
ATOM 688 N N . ILE A 1 85 ? -2.971 -4.221 8.818 1.00 96.38 85 ILE A N 1
ATOM 689 C CA . ILE A 1 85 ? -2.764 -2.783 8.594 1.00 96.38 85 ILE A CA 1
ATOM 690 C C . ILE A 1 85 ? -3.991 -1.981 9.031 1.00 96.38 85 ILE A C 1
ATOM 692 O O . ILE A 1 85 ? -3.844 -0.915 9.630 1.00 96.38 85 ILE A O 1
ATOM 696 N N . VAL A 1 86 ? -5.202 -2.474 8.748 1.00 95.44 86 VAL A N 1
ATOM 697 C CA . VAL A 1 86 ? -6.449 -1.793 9.140 1.00 95.44 86 VAL A CA 1
ATOM 698 C C . VAL A 1 86 ? -6.465 -1.552 10.651 1.00 95.44 86 VAL A C 1
ATOM 700 O O . VAL A 1 86 ? -6.600 -0.409 11.088 1.00 95.44 86 VAL A O 1
ATOM 703 N N . HIS A 1 87 ? -6.196 -2.591 11.444 1.00 93.62 87 HIS A N 1
ATOM 704 C CA . HIS A 1 87 ? -6.121 -2.474 12.898 1.00 93.62 87 HIS A CA 1
ATOM 705 C C . HIS A 1 87 ? -4.986 -1.568 13.379 1.00 93.62 87 HIS A C 1
ATOM 707 O O . HIS A 1 87 ? -5.165 -0.827 14.352 1.00 93.62 87 HIS A O 1
ATOM 713 N N . LEU A 1 88 ? -3.830 -1.589 12.708 1.00 93.56 88 LEU A N 1
ATOM 714 C CA . LEU A 1 88 ? -2.724 -0.687 13.022 1.00 93.56 88 LEU A CA 1
ATOM 715 C C . LEU A 1 88 ? -3.151 0.782 12.876 1.00 93.56 88 LEU A C 1
ATOM 717 O O . LEU A 1 88 ? -2.911 1.591 13.776 1.00 93.56 88 LEU A O 1
ATOM 721 N N . ILE A 1 89 ? -3.840 1.118 11.783 1.00 90.94 89 ILE A N 1
ATOM 722 C CA . ILE A 1 89 ? -4.311 2.480 11.520 1.00 90.94 89 ILE A CA 1
ATOM 723 C C . ILE A 1 89 ? -5.407 2.898 12.500 1.00 90.94 89 ILE A C 1
ATOM 725 O O . ILE A 1 89 ? -5.314 3.986 13.072 1.00 90.94 89 ILE A O 1
ATOM 729 N N . GLU A 1 90 ? -6.400 2.048 12.757 1.00 89.00 90 GLU A N 1
ATOM 730 C CA . GLU A 1 90 ? -7.470 2.332 13.723 1.00 89.00 90 GLU A CA 1
ATOM 731 C C . GLU A 1 90 ? -6.919 2.553 15.137 1.00 89.00 90 GLU A C 1
ATOM 733 O O . GLU A 1 90 ? -7.286 3.513 15.814 1.00 89.00 90 GLU A O 1
ATOM 738 N N . THR A 1 91 ? -5.958 1.730 15.563 1.00 86.94 91 THR A N 1
ATOM 739 C CA . THR A 1 91 ? -5.319 1.870 16.881 1.00 86.94 91 THR A CA 1
ATOM 740 C C . THR A 1 91 ? -4.482 3.145 16.968 1.00 86.94 91 THR A C 1
ATOM 742 O O . THR A 1 91 ? -4.474 3.821 18.001 1.00 86.94 91 THR A O 1
ATOM 745 N N . SER A 1 92 ? -3.779 3.502 15.888 1.00 81.81 92 SER A N 1
ATOM 746 C CA . SER A 1 92 ? -3.008 4.748 15.825 1.00 81.81 92 SER A CA 1
ATOM 747 C C . SER A 1 92 ? -3.912 5.989 15.911 1.00 81.81 92 SER A C 1
ATOM 749 O O . SER A 1 92 ? -3.552 6.977 16.554 1.00 81.81 92 SER A O 1
ATOM 751 N N . LEU A 1 93 ? -5.125 5.911 15.349 1.00 72.25 93 LEU A N 1
ATOM 752 C CA . LEU A 1 93 ? -6.129 6.968 15.420 1.00 72.25 93 LEU A CA 1
ATOM 753 C C . LEU A 1 93 ? -6.660 7.169 16.845 1.00 72.25 93 LEU A C 1
ATOM 755 O O . LEU A 1 93 ? -6.690 8.305 17.316 1.00 72.25 93 LEU A O 1
ATOM 759 N N . SER A 1 94 ? -7.004 6.084 17.542 1.00 65.69 94 SER A N 1
ATOM 760 C CA . SER A 1 94 ? -7.541 6.135 18.909 1.00 65.69 94 SER A CA 1
ATOM 761 C C . SER A 1 94 ? -6.563 6.765 19.906 1.00 65.69 94 SER A C 1
ATOM 763 O O . SER A 1 94 ? -6.963 7.556 20.762 1.00 65.69 94 SER A O 1
ATOM 765 N N . LYS A 1 95 ? -5.260 6.491 19.754 1.00 60.00 95 LYS A N 1
ATOM 766 C CA . LYS A 1 95 ? -4.204 7.100 20.581 1.00 60.00 95 LYS A CA 1
ATOM 767 C C . LYS A 1 95 ? -4.058 8.604 20.334 1.00 60.00 95 LYS A C 1
ATOM 769 O O . LYS A 1 95 ? -3.843 9.355 21.278 1.00 60.00 95 LYS A O 1
ATOM 774 N N . SER A 1 96 ? -4.230 9.064 19.091 1.00 53.88 96 SER A N 1
ATOM 775 C CA . SER A 1 96 ? -4.185 10.499 18.771 1.00 53.88 96 SER A CA 1
ATOM 776 C C . SER A 1 96 ? -5.397 11.276 19.302 1.00 53.88 96 SER A C 1
ATOM 778 O O . SER A 1 96 ? -5.293 12.492 19.442 1.00 53.88 96 SER A O 1
ATOM 780 N N . THR A 1 97 ? -6.529 10.619 19.576 1.00 49.78 97 THR A N 1
ATOM 781 C CA . THR A 1 97 ? -7.710 11.233 20.215 1.00 49.78 97 THR A CA 1
ATOM 782 C C . THR A 1 97 ? -7.701 11.136 21.742 1.00 49.78 97 THR A C 1
ATOM 784 O O . THR A 1 97 ? -8.334 11.955 22.396 1.00 49.78 97 THR A O 1
ATOM 787 N N . GLN A 1 98 ? -6.971 10.178 22.322 1.00 43.16 98 GLN A N 1
ATOM 788 C CA . GLN A 1 98 ? -6.833 10.024 23.780 1.00 43.16 98 GLN A CA 1
ATOM 789 C C . GLN A 1 98 ? -5.707 10.869 24.396 1.00 43.16 98 GLN A C 1
ATOM 791 O O . GLN A 1 98 ? -5.627 10.964 25.618 1.00 43.16 98 GLN A O 1
ATOM 796 N N . GLY A 1 99 ? -4.887 11.535 23.576 1.00 41.88 99 GLY A N 1
ATOM 797 C CA . GLY A 1 99 ? -3.808 12.417 24.036 1.00 41.88 99 GLY A CA 1
ATOM 798 C C . GLY A 1 99 ? -4.244 13.618 24.887 1.00 41.88 99 GLY A C 1
ATOM 799 O O . GLY A 1 99 ? -3.385 14.196 25.540 1.00 41.88 99 GLY A O 1
ATOM 800 N N . ASP A 1 100 ? -5.543 13.943 24.939 1.00 45.91 100 ASP A N 1
ATOM 801 C CA . ASP A 1 100 ? -6.071 15.053 25.751 1.00 45.91 100 ASP A CA 1
ATOM 802 C C . ASP A 1 100 ? -7.054 14.621 26.864 1.00 45.91 100 ASP A C 1
ATOM 804 O O . ASP A 1 100 ? -7.524 15.471 27.613 1.00 45.91 100 ASP A O 1
ATOM 808 N N . THR A 1 101 ? -7.391 13.329 27.020 1.00 45.97 101 THR A N 1
ATOM 809 C CA . THR A 1 101 ? -8.413 12.887 28.011 1.00 45.97 101 THR A CA 1
ATOM 810 C C . THR A 1 101 ? -8.136 11.548 28.703 1.00 45.97 101 THR A C 1
ATOM 812 O O . THR A 1 101 ? -9.050 10.942 29.250 1.00 45.97 101 THR A O 1
ATOM 815 N N . SER A 1 102 ? -6.892 11.059 28.739 1.00 44.75 102 SER A N 1
ATOM 816 C CA . SER A 1 102 ? -6.547 9.901 29.589 1.00 44.75 102 SER A CA 1
ATOM 817 C C . SER A 1 102 ? -5.475 10.190 30.635 1.00 44.75 102 SER A C 1
ATOM 819 O O . SER A 1 102 ? -4.841 9.263 31.140 1.00 44.75 102 SER A O 1
ATOM 821 N N . SER A 1 103 ? -5.293 11.458 31.006 1.00 46.91 103 SER A N 1
ATOM 822 C CA . SER A 1 103 ? -4.726 11.772 32.315 1.00 46.91 103 SER A CA 1
ATOM 823 C C . SER A 1 103 ? -5.849 11.651 33.346 1.00 46.91 103 SER A C 1
ATOM 825 O O . SER A 1 103 ? -6.295 12.657 33.893 1.00 46.91 103 SER A O 1
ATOM 827 N N . HIS A 1 104 ? -6.306 10.417 33.604 1.00 51.59 104 HIS A N 1
ATOM 828 C CA . HIS A 1 104 ? -6.892 10.070 34.902 1.00 51.59 104 HIS A CA 1
ATOM 829 C C . HIS A 1 104 ? -5.777 10.292 35.918 1.00 51.59 104 HIS A C 1
ATOM 831 O O . HIS A 1 104 ? -4.951 9.425 36.205 1.00 51.59 104 HIS A O 1
ATOM 837 N N . THR A 1 105 ? -5.638 11.552 36.304 1.00 66.25 105 THR A N 1
ATOM 838 C CA . THR A 1 105 ? -4.552 12.024 37.140 1.00 66.25 105 THR A CA 1
ATOM 839 C C . THR A 1 105 ? -4.891 11.577 38.549 1.00 66.25 105 THR A C 1
ATOM 841 O O . THR A 1 105 ? -6.063 11.521 38.912 1.00 66.25 105 THR A O 1
ATOM 844 N N . TYR A 1 106 ? -3.870 11.281 39.348 1.00 55.94 106 TYR A N 1
ATOM 845 C CA . TYR A 1 106 ? -3.985 10.917 40.766 1.00 55.94 106 TYR A CA 1
ATOM 846 C C . TYR A 1 106 ? -5.049 11.730 41.541 1.00 55.94 106 TYR A C 1
ATOM 848 O O . TYR A 1 106 ? -5.694 11.193 42.431 1.00 55.94 106 TYR A O 1
ATOM 856 N N . ALA A 1 107 ? -5.288 12.983 41.138 1.00 59.97 107 ALA A N 1
ATOM 857 C CA . ALA A 1 107 ? -6.336 13.867 41.642 1.00 59.97 107 ALA A CA 1
ATOM 858 C C . ALA A 1 107 ? -7.775 13.296 41.598 1.00 59.97 107 ALA A C 1
ATOM 860 O O . ALA A 1 107 ? -8.498 13.442 42.575 1.00 59.97 107 ALA A O 1
ATOM 861 N N . GLU A 1 108 ? -8.202 12.623 40.523 1.00 63.59 108 GLU A N 1
ATOM 862 C CA . GLU A 1 108 ? -9.571 12.061 40.432 1.00 63.59 108 GLU A CA 1
ATOM 863 C C . GLU A 1 108 ? -9.734 10.812 41.318 1.00 63.59 108 GLU A C 1
ATOM 865 O O . GLU A 1 108 ? -10.808 10.531 41.861 1.00 63.59 108 GLU A O 1
ATOM 870 N N . ILE A 1 109 ? -8.633 10.075 41.502 1.00 68.38 109 ILE A N 1
ATOM 871 C CA . ILE A 1 109 ? -8.558 8.939 42.423 1.00 68.38 109 ILE A CA 1
ATOM 872 C C . ILE A 1 109 ? -8.644 9.453 43.867 1.00 68.38 109 ILE A C 1
ATOM 874 O O . ILE A 1 109 ? -9.412 8.909 44.655 1.00 68.38 109 ILE A O 1
ATOM 878 N N . GLU A 1 110 ? -7.923 10.527 44.208 1.00 65.25 110 GLU A N 1
ATOM 879 C CA . GLU A 1 110 ? -8.005 11.163 45.531 1.00 65.25 110 GLU A CA 1
ATOM 880 C C . GLU A 1 110 ? -9.402 11.723 45.835 1.00 65.25 110 GLU A C 1
ATOM 882 O O . GLU A 1 110 ? -9.883 11.545 46.952 1.00 65.25 110 GLU A O 1
ATOM 887 N N . GLU A 1 111 ? -10.090 12.331 44.863 1.00 62.97 111 GLU A N 1
ATOM 888 C CA . GLU A 1 111 ? -11.453 12.851 45.049 1.00 62.97 111 GLU A CA 1
ATOM 889 C C . GLU A 1 111 ? -12.461 11.730 45.355 1.00 62.97 111 GLU A C 1
ATOM 891 O O . GLU A 1 111 ? -13.261 11.847 46.284 1.00 62.97 111 GLU A O 1
ATOM 896 N N . THR A 1 112 ? -12.363 10.597 44.652 1.00 66.12 112 THR A N 1
ATOM 897 C CA . THR A 1 112 ? -13.215 9.422 44.911 1.00 66.12 112 THR A CA 1
ATOM 898 C C . THR A 1 112 ? -12.960 8.839 46.304 1.00 66.12 112 THR A C 1
ATOM 900 O O . THR A 1 112 ? -13.899 8.455 46.997 1.00 66.12 112 THR A O 1
ATOM 903 N N . ILE A 1 113 ? -11.696 8.804 46.739 1.00 64.31 113 ILE A N 1
ATOM 904 C CA . ILE A 1 113 ? -11.321 8.307 48.068 1.00 64.31 113 ILE A CA 1
ATOM 905 C C . ILE A 1 113 ? -11.797 9.279 49.159 1.00 64.31 113 ILE A C 1
ATOM 907 O O . ILE A 1 113 ? -12.285 8.834 50.191 1.00 64.31 113 ILE A O 1
ATOM 911 N N . ALA A 1 114 ? -11.693 10.594 48.949 1.00 62.59 114 ALA A N 1
ATOM 912 C CA . ALA A 1 114 ? -12.092 11.605 49.930 1.00 62.59 114 ALA A CA 1
ATOM 913 C C . ALA A 1 114 ? -13.610 11.639 50.183 1.00 62.59 114 ALA A C 1
ATOM 915 O O . ALA A 1 114 ? -14.033 11.890 51.314 1.00 62.59 114 ALA A O 1
ATOM 916 N N . LEU A 1 115 ? -14.421 11.357 49.159 1.00 57.47 115 LEU A N 1
ATOM 917 C CA . LEU A 1 115 ? -15.882 11.314 49.270 1.00 57.47 115 LEU A CA 1
ATOM 918 C C . LEU A 1 115 ? -16.392 10.137 50.122 1.00 57.47 115 LEU A C 1
ATOM 920 O O . LEU A 1 115 ? -17.459 10.249 50.718 1.00 57.47 115 LEU A O 1
ATOM 924 N N . ASP A 1 116 ? -15.622 9.053 50.252 1.00 55.50 116 ASP A N 1
ATOM 925 C CA . ASP A 1 116 ? -16.019 7.853 51.011 1.00 55.50 116 ASP A CA 1
ATOM 926 C C . ASP A 1 116 ? -15.744 7.977 52.529 1.00 55.50 116 ASP A C 1
ATOM 928 O O . ASP A 1 116 ? -16.270 7.216 53.340 1.00 55.50 116 ASP A O 1
ATOM 932 N N . TYR A 1 117 ? -14.956 8.976 52.956 1.00 55.00 117 TYR A N 1
ATOM 933 C CA . TYR A 1 117 ? -14.643 9.211 54.376 1.00 55.00 117 TYR A CA 1
ATOM 934 C C . TYR A 1 117 ? -15.539 10.256 55.064 1.00 55.00 117 TYR A C 1
ATOM 936 O O . TYR A 1 117 ? -15.408 10.453 56.276 1.00 55.00 117 TYR A O 1
ATOM 944 N N . SER A 1 118 ? -16.460 10.928 54.358 1.00 53.03 118 SER A N 1
ATOM 945 C CA . SER A 1 118 ? -17.287 11.977 54.981 1.00 53.03 118 SER A CA 1
ATOM 946 C C . SER A 1 118 ? -18.557 11.480 55.687 1.00 53.03 118 SER A C 1
ATOM 948 O O . SER A 1 118 ? -19.217 12.284 56.340 1.00 53.03 118 SER A O 1
ATOM 950 N N . GLU A 1 119 ? -18.899 10.187 55.632 1.00 55.09 119 GLU A N 1
ATOM 951 C CA . GLU A 1 119 ? -20.079 9.631 56.332 1.00 55.09 119 GLU A CA 1
ATOM 952 C C . GLU A 1 119 ? -19.771 9.015 57.716 1.00 55.09 119 GLU A C 1
ATOM 954 O O . GLU A 1 119 ? -20.592 8.305 58.293 1.00 55.09 119 GLU A O 1
ATOM 959 N N . GLY A 1 120 ? -18.597 9.291 58.296 1.00 53.00 120 GLY A N 1
ATOM 960 C CA . GLY A 1 120 ? -18.144 8.617 59.522 1.00 53.00 120 GLY A CA 1
ATOM 961 C C . GLY A 1 120 ? -18.058 9.444 60.809 1.00 53.00 120 GLY A C 1
ATOM 962 O O . GLY A 1 120 ? -17.671 8.884 61.833 1.00 53.00 120 GLY A O 1
ATOM 963 N N . VAL A 1 121 ? -18.348 10.754 60.806 1.00 49.31 121 VAL A N 1
ATOM 964 C CA . VAL A 1 121 ? -18.052 11.617 61.975 1.00 49.31 121 VAL A CA 1
ATOM 965 C C . VAL A 1 121 ? -19.200 12.564 62.341 1.00 49.31 121 VAL A C 1
ATOM 967 O O . VAL A 1 121 ? -19.046 13.780 62.421 1.00 49.31 121 VAL A O 1
ATOM 970 N N . HIS A 1 122 ? -20.376 12.000 62.606 1.00 50.16 122 HIS A N 1
ATOM 971 C CA . HIS A 1 122 ? -21.393 12.646 63.440 1.00 50.16 122 HIS A CA 1
ATOM 972 C C . HIS A 1 122 ? -22.157 11.577 64.220 1.00 50.16 122 HIS A C 1
ATOM 974 O O . HIS A 1 122 ? -23.092 10.986 63.693 1.00 50.16 122 HIS A O 1
ATOM 980 N N . ASN A 1 123 ? -21.695 11.294 65.443 1.00 47.53 123 ASN A N 1
ATOM 981 C CA . ASN A 1 123 ? -22.491 10.887 66.615 1.00 47.53 123 ASN A CA 1
ATOM 982 C C . ASN A 1 123 ? -21.658 10.043 67.581 1.00 47.53 123 ASN A C 1
ATOM 984 O O . ASN A 1 123 ? -21.910 8.856 67.680 1.00 47.53 123 ASN A O 1
ATOM 988 N N . TYR A 1 124 ? -20.721 10.636 68.329 1.00 44.91 124 TYR A N 1
ATOM 989 C CA . TYR A 1 124 ? -20.314 10.094 69.640 1.00 44.91 124 TYR A CA 1
ATOM 990 C C . TYR A 1 124 ? -19.742 11.198 70.536 1.00 44.91 124 TYR A C 1
ATOM 992 O O . TYR A 1 124 ? -18.591 11.107 70.936 1.00 44.91 124 TYR A O 1
ATOM 1000 N N . LEU A 1 125 ? -20.516 12.242 70.844 1.00 46.06 125 LEU A N 1
ATOM 1001 C CA . LEU A 1 125 ? -20.325 13.050 72.058 1.00 46.06 125 LEU A CA 1
ATOM 1002 C C . LEU A 1 125 ? -21.690 13.616 72.493 1.00 46.06 125 LEU A C 1
ATOM 1004 O O . LEU A 1 125 ? -22.145 14.642 71.990 1.00 46.06 125 LEU A O 1
ATOM 1008 N N . THR A 1 126 ? -22.360 12.919 73.410 1.00 49.38 126 THR A N 1
ATOM 1009 C CA . THR A 1 126 ? -23.374 13.466 74.327 1.00 49.38 126 THR A CA 1
ATOM 1010 C C . THR A 1 126 ? -23.170 12.808 75.679 1.00 49.38 126 THR A C 1
ATOM 1012 O O . THR A 1 126 ? -22.888 11.588 75.681 1.00 49.38 126 THR A O 1
#

Solvent-accessible surface area (backbone atoms only — not comparable to full-atom values): 7578 Å² total; per-residue (Å²): 129,84,74,62,66,67,57,57,56,49,53,53,52,50,50,56,46,14,73,70,40,41,87,51,37,63,60,49,38,47,78,72,69,49,51,70,66,58,53,49,49,45,41,68,77,30,74,90,34,52,42,56,30,23,42,52,50,51,54,58,49,54,72,72,44,91,79,72,50,69,70,55,50,45,56,53,34,48,74,72,69,38,50,72,55,45,52,52,52,53,54,55,50,53,52,70,68,41,75,84,74,65,78,83,43,72,66,64,57,49,52,60,56,56,65,72,63,71,85,74,84,85,88,89,86,131

Sequence (126 aa):
VPFPLILLKQEQRFAIIADHLGFSWTELARDLGFSEENINMIRNDNPNSLQDQSHALLNQWAKREEQHATGTLLNKLTKINRMDIVHLIETSLSKSTQGDTSSHTYAEIEETIALDYSEGVHNYLT

Radius of gyration: 24.52 Å; Cα contacts (8 Å, |Δi|>4): 60; chains: 1; bounding box: 38×40×91 Å

Foldseek 3Di:
DPDPVLVVLVLVLQLLCLVPCAPVQVVLLVLLPHDPVVLVVLCVVPVPDSSSSSSVSSVVSCVVDPPDPPVVSLVSCVVSVNVVSNVVSVVVVVVVVCPVPPCPDVVVVVVVVVVVPPVPDPDDDD

Secondary structure (DSSP, 8-state):
----HHHHHHHHHHHHHHHHHGGGHHHHHHHTT--HHHHHHHHHHSTT-HHHHHHHHHHHHHHHSSS-HHHHHHHHHHHTT-HHHHHHHHHHHHHHHHTTT----HHHHHHHHHHHTTTS-S----

Mean predicted aligned error: 12.24 Å

Nearest PDB structures (foldseek):
  4d8o-assembly1_A  TM=9.421E-01  e=9.480E-07  Homo sapiens
  2yvi-a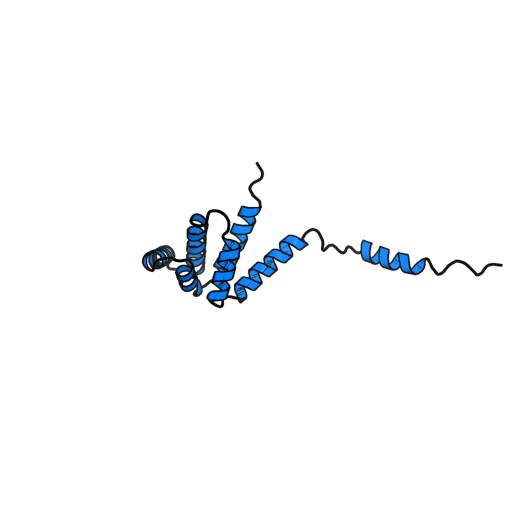ssembly1_A  TM=9.712E-01  e=5.077E-06  Homo sapiens
  4o6x-assembly3_B-2  TM=9.431E-01  e=4.293E-06  Homo sapiens
  3ezq-assembly1_B  TM=8.799E-01  e=3.187E-04  Homo sapiens
  6aci-assembly1_H  TM=9.071E-01  e=5.576E-04  Homo sapiens

pLDDT: mean 80.9, std 19.08, range [41.88, 98.75]